Protein AF-E7MPK2-F1 (afdb_monomer_lite)

Organism: NCBI:txid706433

Structure (mmCIF, N/CA/C/O backbone):
data_AF-E7MPK2-F1
#
_entry.id   AF-E7MPK2-F1
#
loop_
_atom_site.group_PDB
_atom_site.id
_atom_site.type_symbol
_atom_site.label_atom_id
_atom_site.label_alt_id
_atom_site.label_comp_id
_atom_site.label_asym_id
_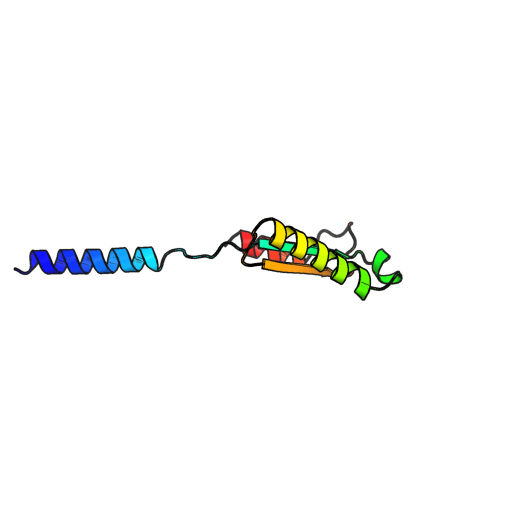atom_site.label_entity_id
_atom_site.label_seq_id
_atom_site.pdbx_PDB_ins_code
_atom_site.Cartn_x
_atom_site.Cartn_y
_atom_site.Cartn_z
_atom_site.occupancy
_atom_site.B_iso_or_equiv
_atom_site.auth_seq_id
_atom_site.auth_comp_id
_atom_site.auth_asym_id
_atom_site.auth_atom_id
_atom_site.pdbx_PDB_model_num
ATOM 1 N N . MET A 1 1 ? -48.457 -20.931 29.773 1.00 52.72 1 MET A N 1
ATOM 2 C CA . MET A 1 1 ? -47.020 -20.700 30.061 1.00 52.72 1 MET A CA 1
ATOM 3 C C . MET A 1 1 ? -46.063 -21.041 28.906 1.00 52.72 1 MET A C 1
ATOM 5 O O . MET A 1 1 ? -44.899 -20.698 29.015 1.00 52.72 1 MET A O 1
ATOM 9 N N . LYS A 1 2 ? -46.503 -21.636 27.778 1.00 50.03 2 LYS A N 1
ATOM 10 C CA . LYS A 1 2 ? -45.608 -21.949 26.639 1.00 50.03 2 LYS A CA 1
ATOM 11 C C . LYS A 1 2 ? -45.349 -20.779 25.663 1.00 50.03 2 LYS A C 1
ATOM 13 O O . LYS A 1 2 ? -44.384 -20.838 24.920 1.00 50.03 2 LYS A O 1
ATOM 18 N N . ASN A 1 3 ? -46.155 -19.710 25.696 1.00 43.97 3 ASN A N 1
ATOM 19 C CA . ASN A 1 3 ? -46.051 -18.589 24.741 1.00 43.97 3 ASN A CA 1
ATOM 20 C C . ASN A 1 3 ? -44.969 -17.546 25.081 1.00 43.97 3 ASN A C 1
ATOM 22 O O . ASN A 1 3 ? -44.511 -16.840 24.196 1.00 43.97 3 ASN A O 1
ATOM 26 N N . VAL A 1 4 ? -44.549 -17.442 26.347 1.00 52.47 4 VAL A N 1
ATOM 27 C CA . VAL A 1 4 ? -43.531 -16.455 26.765 1.00 52.47 4 VAL A CA 1
ATOM 28 C C . VAL A 1 4 ? -42.114 -16.982 26.507 1.00 52.47 4 VAL A C 1
ATOM 30 O O . VAL A 1 4 ? -41.253 -16.235 26.061 1.00 52.47 4 VAL A O 1
ATOM 33 N N . LEU A 1 5 ? -41.902 -18.289 26.707 1.00 54.28 5 LEU A N 1
ATOM 34 C CA . LEU A 1 5 ? -40.612 -18.960 26.503 1.00 54.28 5 LEU A CA 1
ATOM 35 C C . LEU A 1 5 ? -40.241 -19.109 25.020 1.00 54.28 5 LEU A C 1
ATOM 37 O O . LEU A 1 5 ?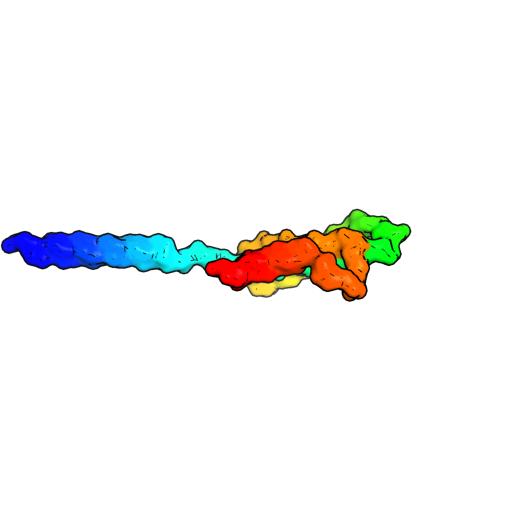 -39.071 -19.024 24.672 1.00 54.28 5 LEU A O 1
ATOM 41 N N . LEU A 1 6 ? -41.228 -19.303 24.136 1.00 55.22 6 LEU A N 1
ATOM 42 C CA . LEU A 1 6 ? -40.994 -19.319 22.687 1.00 55.22 6 LEU A CA 1
ATOM 43 C C . LEU A 1 6 ? -40.617 -17.929 22.160 1.00 55.22 6 LEU A C 1
ATOM 45 O O . LEU A 1 6 ? -39.730 -17.829 21.319 1.00 55.22 6 LEU A O 1
ATOM 49 N N . ASN A 1 7 ? -41.227 -16.865 22.697 1.00 51.56 7 ASN A N 1
ATOM 50 C CA . ASN A 1 7 ? -40.844 -15.496 22.353 1.00 51.56 7 ASN A CA 1
ATOM 51 C C . ASN A 1 7 ? -39.439 -15.149 22.860 1.00 51.56 7 ASN A C 1
ATOM 53 O O . ASN A 1 7 ? -38.684 -14.549 22.107 1.00 51.56 7 ASN A O 1
ATOM 57 N N . SER A 1 8 ? -39.057 -15.540 24.083 1.00 53.84 8 SER A N 1
ATOM 58 C CA . SER A 1 8 ? -37.700 -15.258 24.576 1.00 53.84 8 SER A CA 1
ATOM 59 C C . SER A 1 8 ? -36.634 -16.043 23.806 1.00 53.84 8 SER A C 1
ATOM 61 O O . SER A 1 8 ? -35.623 -15.469 23.427 1.00 53.84 8 SER A O 1
ATOM 63 N N . PHE A 1 9 ? -36.887 -17.320 23.491 1.00 62.41 9 PHE A N 1
ATOM 64 C CA . PHE A 1 9 ? -35.965 -18.145 22.704 1.00 62.41 9 PHE A CA 1
ATOM 65 C C . PHE A 1 9 ? -35.772 -17.606 21.275 1.00 62.41 9 PHE A C 1
ATOM 67 O O . PHE A 1 9 ? -34.653 -17.564 20.771 1.00 62.41 9 PHE A O 1
ATOM 74 N N . PHE A 1 10 ? -36.853 -17.142 20.637 1.00 60.12 10 PHE A N 1
ATOM 75 C CA . PHE A 1 10 ? -36.799 -16.537 19.303 1.00 60.12 10 PHE A CA 1
ATOM 76 C C . PHE A 1 10 ? -36.065 -15.185 19.299 1.00 60.12 10 PHE A C 1
ATOM 78 O O . PHE A 1 10 ? -35.318 -14.905 18.365 1.00 60.12 10 PHE A O 1
ATOM 85 N N . ILE A 1 11 ? -36.228 -14.373 20.353 1.00 61.03 11 ILE A N 1
ATOM 86 C CA . ILE A 1 11 ? -35.507 -13.099 20.524 1.00 61.03 11 ILE A CA 1
ATOM 87 C C . ILE A 1 11 ? -34.007 -13.346 20.752 1.00 61.03 11 ILE A C 1
ATOM 89 O O . ILE A 1 11 ? -33.189 -12.725 20.082 1.00 61.03 11 ILE A O 1
ATOM 93 N N . GLU A 1 12 ? -33.628 -14.304 21.604 1.00 65.31 12 GLU A N 1
ATOM 94 C CA . GLU A 1 12 ? -32.217 -14.640 21.858 1.00 65.31 12 GLU A CA 1
ATOM 95 C C . GLU A 1 12 ? -31.503 -15.226 20.626 1.00 65.31 12 GLU A C 1
ATOM 97 O O . GLU A 1 12 ? -30.322 -14.964 20.395 1.00 65.31 12 GLU A O 1
ATOM 102 N N . GLU A 1 13 ? -32.186 -16.032 19.805 1.00 66.62 13 GLU A N 1
ATOM 103 C CA . GLU A 1 13 ? -31.627 -16.502 18.530 1.00 66.62 13 GLU A CA 1
ATOM 104 C C . GLU A 1 13 ? -31.515 -15.392 17.481 1.00 66.62 13 GLU A C 1
ATOM 106 O O . GLU A 1 13 ? -30.582 -15.418 16.677 1.00 66.62 13 GLU A O 1
ATOM 111 N N . PHE A 1 14 ? -32.437 -14.427 17.481 1.00 66.62 14 PHE A N 1
ATOM 112 C CA . PHE A 1 14 ? -32.388 -13.271 16.591 1.00 66.62 14 PHE A CA 1
ATOM 113 C C . PHE A 1 14 ? -31.239 -12.323 16.967 1.00 66.62 14 PHE A C 1
ATOM 115 O O . PHE A 1 14 ? -30.431 -11.993 16.101 1.00 66.62 14 PHE A O 1
ATOM 122 N N . GLU A 1 15 ? -31.080 -11.989 18.253 1.00 62.47 15 GLU A N 1
ATOM 123 C CA . GLU A 1 15 ? -29.955 -11.182 18.749 1.00 62.47 15 GLU A CA 1
ATOM 124 C C . GLU A 1 15 ? -28.606 -11.882 18.530 1.00 62.47 15 GLU A C 1
ATOM 126 O O . GLU A 1 15 ? -27.658 -11.261 18.053 1.00 62.47 15 GLU A O 1
ATOM 131 N N . ARG A 1 16 ? -28.506 -13.199 18.777 1.00 62.88 16 ARG A N 1
ATOM 132 C CA . ARG A 1 16 ? -27.281 -13.953 18.451 1.00 62.88 16 ARG A CA 1
ATOM 133 C C . ARG A 1 16 ? -26.970 -13.941 16.958 1.00 62.88 16 ARG A C 1
ATOM 135 O O . ARG A 1 16 ? -25.799 -13.903 16.597 1.00 62.88 16 ARG A O 1
ATOM 142 N N . LYS A 1 17 ? -27.979 -13.974 16.083 1.00 55.97 17 LYS A N 1
ATOM 143 C CA . LYS A 1 17 ? -27.765 -13.870 14.633 1.00 55.97 17 LYS A CA 1
ATOM 144 C C . LYS A 1 17 ? -27.343 -12.462 14.216 1.00 55.97 17 LYS A C 1
ATOM 146 O O . LYS A 1 17 ? -26.464 -12.373 13.373 1.00 55.97 17 LYS A O 1
ATOM 151 N N . GLU A 1 18 ? -27.870 -11.393 14.818 1.00 55.00 18 GLU A N 1
ATOM 152 C CA . GLU A 1 18 ? -27.365 -10.028 14.585 1.00 55.00 18 GLU A CA 1
ATOM 153 C C . GLU A 1 18 ? -25.913 -9.852 15.053 1.00 55.00 18 GLU A C 1
ATOM 155 O O . GLU A 1 18 ? -25.112 -9.294 14.315 1.00 55.00 18 GLU A O 1
ATOM 160 N N . VAL A 1 19 ? -25.529 -10.398 16.213 1.00 57.16 19 VAL A N 1
ATOM 161 C CA . VAL A 1 19 ? -24.142 -10.325 16.722 1.00 57.16 19 VAL A CA 1
ATOM 162 C C . VAL A 1 19 ? -23.154 -11.102 15.838 1.00 57.16 19 VAL A C 1
ATOM 164 O O . VAL A 1 19 ? -22.006 -10.693 15.677 1.00 57.16 19 VAL A O 1
ATOM 167 N N . ILE A 1 20 ? -23.588 -12.213 15.236 1.00 58.62 20 ILE A N 1
ATOM 168 C CA . ILE A 1 20 ? -22.778 -13.005 14.290 1.00 58.62 20 ILE A CA 1
ATOM 169 C C . ILE A 1 20 ? -22.718 -12.325 12.905 1.00 58.62 20 ILE A C 1
ATOM 171 O O . ILE A 1 20 ? -21.794 -12.566 12.128 1.00 58.62 20 ILE A O 1
ATOM 175 N N . VAL A 1 21 ? -23.665 -11.437 12.590 1.00 53.62 21 VAL A N 1
ATOM 176 C CA . VAL A 1 21 ? -23.719 -10.688 11.332 1.00 53.62 21 VAL A CA 1
ATOM 177 C C . VAL A 1 21 ? -23.014 -9.334 11.518 1.00 53.62 21 VAL A C 1
ATOM 179 O O . VAL A 1 21 ? -23.636 -8.334 11.850 1.00 53.62 21 VAL A O 1
ATOM 182 N N . ARG A 1 22 ? -21.720 -9.301 11.156 1.00 48.59 22 ARG A N 1
ATOM 183 C CA . ARG A 1 22 ? -20.914 -8.112 10.769 1.00 48.59 22 ARG A CA 1
ATOM 184 C C . ARG A 1 22 ? -20.094 -7.393 11.847 1.00 48.59 22 ARG A C 1
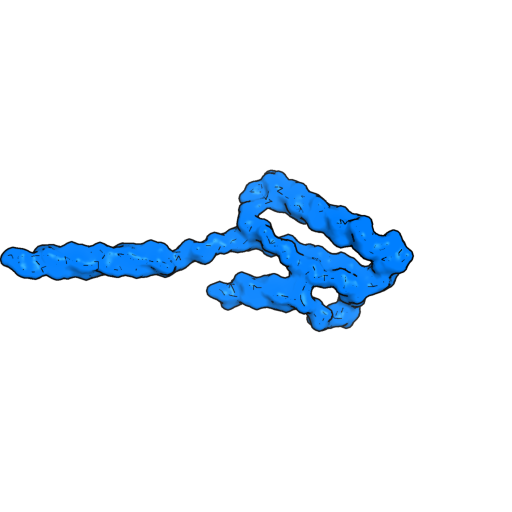ATOM 186 O O . ARG A 1 22 ? -20.198 -6.179 11.992 1.00 48.59 22 ARG A O 1
ATOM 193 N N . ASN A 1 23 ? -19.120 -8.080 12.433 1.00 50.53 23 ASN A N 1
ATOM 194 C CA . ASN A 1 23 ? -17.856 -7.405 12.750 1.00 50.53 23 ASN A CA 1
ATOM 195 C C . ASN A 1 23 ? -16.803 -7.790 11.703 1.00 50.53 23 ASN A C 1
ATOM 197 O O . ASN A 1 23 ? -15.850 -8.504 11.993 1.00 50.53 23 ASN A O 1
ATOM 201 N N . TYR A 1 24 ? -17.012 -7.358 10.455 1.00 60.41 24 TYR A N 1
ATOM 202 C CA . TYR A 1 24 ? -15.886 -7.222 9.534 1.00 60.41 24 TYR A CA 1
ATOM 203 C C . TYR A 1 24 ? -15.121 -6.002 10.028 1.00 60.41 24 TYR A C 1
ATOM 205 O O . TYR A 1 24 ? -15.534 -4.866 9.778 1.00 60.41 24 TYR A O 1
ATOM 213 N N . GLU A 1 25 ? -14.085 -6.224 10.835 1.00 69.50 25 GLU A N 1
ATOM 214 C CA . GLU A 1 25 ? -13.220 -5.127 11.246 1.00 69.50 25 GLU A CA 1
ATOM 215 C C . GLU A 1 25 ? -12.688 -4.457 9.985 1.00 69.50 25 GLU A C 1
ATOM 217 O O . GLU A 1 25 ? -12.049 -5.093 9.146 1.00 69.50 25 GLU A O 1
ATOM 222 N N . LYS A 1 26 ? -13.008 -3.170 9.822 1.00 78.56 26 LYS A N 1
ATOM 223 C CA . LYS A 1 26 ? -12.535 -2.393 8.680 1.00 78.56 26 LYS A CA 1
ATOM 224 C C . LYS A 1 26 ? -11.013 -2.433 8.682 1.00 78.56 26 LYS A C 1
ATOM 226 O O . LYS A 1 26 ? -10.400 -2.167 9.714 1.00 78.56 26 LYS A O 1
ATOM 231 N N . ILE A 1 27 ? -10.427 -2.775 7.543 1.00 88.44 27 ILE A N 1
ATOM 232 C CA . ILE A 1 27 ? -8.977 -2.775 7.365 1.00 88.44 27 ILE A CA 1
ATOM 233 C C . ILE A 1 27 ? -8.509 -1.387 6.922 1.00 88.44 27 ILE A C 1
ATOM 235 O O . ILE A 1 27 ? -9.213 -0.678 6.197 1.00 88.44 27 ILE A O 1
ATOM 239 N N . THR A 1 28 ? -7.294 -1.021 7.309 1.00 92.12 28 THR A N 1
ATOM 240 C CA . THR A 1 28 ? -6.552 0.086 6.706 1.00 92.12 28 THR A CA 1
ATOM 241 C C . THR A 1 28 ? -5.593 -0.497 5.677 1.00 92.12 28 THR A C 1
ATOM 243 O O . THR A 1 28 ? -4.555 -1.054 6.028 1.00 92.12 28 THR A O 1
ATOM 246 N N . ALA A 1 29 ? -5.932 -0.381 4.396 1.00 93.94 29 ALA A N 1
ATOM 247 C CA . ALA A 1 29 ? -5.057 -0.828 3.319 1.00 93.94 29 ALA A CA 1
ATOM 248 C C . ALA A 1 29 ? -3.938 0.193 3.062 1.00 93.94 29 ALA A C 1
ATOM 250 O O . ALA A 1 29 ? -4.206 1.354 2.745 1.00 93.94 29 ALA A O 1
ATOM 251 N N . LEU A 1 30 ? -2.688 -0.248 3.170 1.00 95.44 30 LEU A N 1
ATOM 252 C CA . LEU A 1 30 ? -1.501 0.503 2.774 1.00 95.44 30 LEU A CA 1
ATOM 253 C C . LEU A 1 30 ? -0.950 -0.130 1.499 1.00 95.44 30 LEU A C 1
ATOM 255 O O . LEU A 1 30 ? -0.677 -1.326 1.473 1.00 95.44 30 LEU A O 1
ATOM 259 N N . TYR A 1 31 ? -0.845 0.653 0.430 1.00 94.50 31 TYR A N 1
ATOM 260 C CA . TYR A 1 31 ? -0.391 0.162 -0.867 1.00 94.50 31 TYR A CA 1
ATOM 261 C C . TYR A 1 31 ? 0.948 0.794 -1.244 1.00 94.50 31 TYR A C 1
ATOM 263 O O . TYR A 1 31 ? 1.058 2.017 -1.355 1.00 94.50 31 TYR A O 1
ATOM 271 N N . GLU A 1 32 ? 1.955 -0.046 -1.471 1.00 93.00 32 GLU A N 1
ATOM 272 C CA . GLU A 1 32 ? 3.288 0.347 -1.919 1.00 93.00 32 GLU A CA 1
ATOM 273 C C . GLU A 1 32 ? 3.560 -0.151 -3.332 1.00 93.00 32 GLU A C 1
ATOM 275 O O . GLU A 1 32 ? 3.152 -1.247 -3.719 1.00 93.00 32 GLU A O 1
ATOM 280 N N . ARG A 1 33 ? 4.323 0.632 -4.096 1.00 90.88 33 ARG A N 1
ATOM 281 C CA . ARG A 1 33 ? 4.787 0.206 -5.413 1.00 90.88 33 ARG A CA 1
ATOM 282 C C . ARG A 1 33 ? 6.189 0.717 -5.675 1.00 90.88 33 ARG A C 1
ATOM 284 O O . ARG A 1 33 ? 6.449 1.915 -5.547 1.00 90.88 33 ARG A O 1
ATOM 291 N N . LEU A 1 34 ? 7.058 -0.166 -6.142 1.00 87.25 34 LEU A N 1
ATOM 292 C CA . LEU A 1 34 ? 8.349 0.202 -6.704 1.00 87.25 34 LEU A CA 1
ATOM 293 C C . LEU A 1 34 ? 8.327 -0.068 -8.200 1.00 87.25 34 LEU A C 1
ATOM 295 O O . LEU A 1 34 ? 7.803 -1.083 -8.655 1.00 87.25 34 LEU A O 1
ATOM 299 N N . SER A 1 35 ? 8.824 0.885 -8.986 1.00 82.19 35 SER A N 1
ATOM 300 C CA . SER A 1 35 ? 8.950 0.656 -10.417 1.00 82.19 35 SER A CA 1
ATOM 301 C C . SER A 1 35 ? 10.209 -0.152 -10.706 1.00 82.19 35 SER A C 1
ATOM 303 O O . SER A 1 35 ? 11.224 0.014 -10.035 1.00 82.19 35 SER A O 1
ATOM 305 N N . ARG A 1 36 ? 10.159 -0.977 -11.753 1.00 75.25 36 ARG A N 1
ATOM 306 C CA . ARG A 1 36 ? 11.318 -1.726 -12.257 1.00 75.25 36 ARG A CA 1
ATOM 307 C C . ARG A 1 36 ? 12.553 -0.851 -12.497 1.00 75.25 36 ARG A C 1
ATOM 309 O O . ARG A 1 36 ? 13.677 -1.280 -12.277 1.00 75.25 36 ARG A O 1
ATOM 316 N N . ASP A 1 37 ? 12.347 0.380 -12.961 1.00 72.31 37 ASP A N 1
ATOM 317 C CA . ASP A 1 37 ? 13.450 1.296 -13.265 1.00 72.31 37 ASP A CA 1
ATOM 318 C C . ASP A 1 37 ? 14.146 1.788 -11.980 1.00 72.31 37 ASP A C 1
ATOM 320 O O . ASP A 1 37 ? 15.341 2.089 -11.998 1.00 72.31 37 ASP A O 1
ATOM 324 N N . ASP A 1 38 ? 13.424 1.801 -10.855 1.00 67.69 38 ASP A N 1
ATOM 325 C CA . ASP A 1 38 ? 13.937 2.181 -9.536 1.00 67.69 38 ASP A CA 1
ATOM 326 C C . ASP A 1 38 ? 14.631 1.013 -8.804 1.00 67.69 38 ASP A C 1
ATOM 328 O O . ASP A 1 38 ? 15.450 1.256 -7.915 1.00 67.69 38 ASP A O 1
ATOM 332 N N . GLU A 1 39 ? 14.379 -0.248 -9.190 1.00 62.38 39 GLU A N 1
ATOM 333 C CA . GLU A 1 39 ? 15.072 -1.432 -8.637 1.00 62.38 39 GLU A CA 1
ATOM 334 C C . GLU A 1 39 ? 16.589 -1.365 -8.861 1.00 62.38 39 GLU A C 1
ATOM 336 O O . GLU A 1 39 ? 17.372 -1.826 -8.028 1.00 62.38 39 GLU A O 1
ATOM 341 N N . LEU A 1 40 ? 17.022 -0.728 -9.957 1.00 61.69 40 LEU A N 1
ATOM 342 C CA . LEU A 1 40 ? 18.435 -0.548 -10.307 1.00 61.69 40 LEU A CA 1
ATOM 343 C C . LEU A 1 40 ? 19.202 0.318 -9.292 1.00 61.69 40 LEU A C 1
ATOM 345 O O . LEU A 1 40 ? 20.431 0.259 -9.254 1.00 61.69 40 LEU A O 1
ATOM 349 N N . GLN A 1 41 ? 18.501 1.098 -8.458 1.00 61.97 41 GLN A N 1
ATOM 350 C CA . GLN A 1 41 ? 19.090 1.843 -7.337 1.00 61.97 41 GLN A CA 1
ATOM 351 C C . GLN A 1 41 ? 19.024 1.084 -5.995 1.00 61.97 41 GLN A C 1
ATOM 353 O O . GLN A 1 41 ? 19.509 1.589 -4.980 1.00 61.97 41 GLN A O 1
ATOM 358 N N . GLY A 1 42 ? 18.503 -0.149 -6.000 1.00 58.53 42 GLY A N 1
ATOM 359 C CA . GLY A 1 42 ? 18.399 -1.057 -4.859 1.00 58.53 42 GLY A CA 1
ATOM 360 C C . GLY A 1 42 ? 16.958 -1.222 -4.368 1.00 58.53 42 GLY A C 1
ATOM 361 O O . GLY A 1 42 ? 16.432 -0.340 -3.687 1.00 58.53 42 GLY A O 1
ATOM 362 N N . GLU A 1 43 ? 16.363 -2.389 -4.648 1.00 53.00 43 GLU A N 1
ATOM 363 C CA . GLU A 1 43 ? 15.011 -2.822 -4.226 1.00 53.00 43 GLU A CA 1
ATOM 364 C C . GLU A 1 43 ? 14.714 -2.517 -2.745 1.00 53.00 43 GLU A C 1
ATOM 366 O O . GLU A 1 43 ? 13.680 -1.950 -2.378 1.00 53.00 43 GLU A O 1
ATOM 371 N N . SER A 1 44 ? 15.672 -2.835 -1.874 1.00 53.97 44 SER A N 1
ATOM 372 C CA . SER A 1 44 ? 15.451 -2.897 -0.430 1.00 53.97 44 SER A CA 1
ATOM 373 C C . SER A 1 44 ? 15.277 -1.543 0.261 1.00 53.97 44 SER A C 1
ATOM 375 O O . SER A 1 44 ? 14.717 -1.500 1.355 1.00 53.97 44 SER A O 1
ATOM 377 N N . ASN A 1 45 ? 15.733 -0.431 -0.325 1.00 65.25 45 ASN A N 1
ATOM 378 C CA . ASN A 1 45 ? 15.635 0.876 0.340 1.00 65.25 45 ASN A CA 1
ATOM 379 C C . ASN A 1 45 ? 14.300 1.571 0.064 1.00 65.25 45 ASN A C 1
ATOM 381 O O . ASN A 1 45 ? 13.759 2.249 0.940 1.00 65.25 45 ASN A O 1
ATOM 385 N N . SER A 1 46 ? 13.744 1.389 -1.131 1.00 81.12 46 SER A N 1
ATOM 386 C CA . SER A 1 46 ? 12.605 2.182 -1.590 1.00 81.12 46 SER A CA 1
ATOM 387 C C . SER A 1 46 ? 11.263 1.640 -1.088 1.00 81.12 46 SER A C 1
ATOM 389 O O . SER A 1 46 ? 10.462 2.428 -0.588 1.00 81.12 46 SER A O 1
ATOM 391 N N . ILE A 1 47 ? 11.020 0.320 -1.126 1.00 87.00 47 ILE A N 1
ATOM 392 C CA . ILE A 1 47 ? 9.784 -0.278 -0.573 1.00 87.00 47 ILE A CA 1
ATOM 393 C C . ILE A 1 47 ? 9.743 -0.175 0.953 1.00 87.00 47 ILE A C 1
ATOM 395 O O . ILE A 1 47 ? 8.726 0.215 1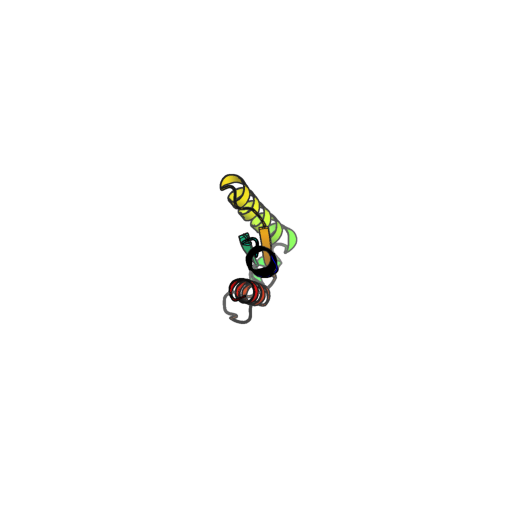.523 1.00 87.00 47 ILE A O 1
ATOM 399 N N . VAL A 1 48 ? 10.851 -0.486 1.631 1.00 87.94 48 VAL A N 1
ATOM 400 C CA . VAL A 1 48 ? 10.915 -0.441 3.101 1.00 87.94 48 VAL A CA 1
ATOM 401 C C . VAL A 1 48 ? 10.661 0.976 3.615 1.00 87.94 48 VAL A C 1
ATOM 403 O O . VAL A 1 48 ? 9.915 1.165 4.578 1.00 87.94 48 VAL A O 1
ATOM 406 N N . ASN A 1 49 ? 11.221 1.990 2.950 1.00 89.06 49 ASN A N 1
ATOM 407 C CA . ASN A 1 49 ? 10.971 3.380 3.314 1.00 89.06 49 ASN A CA 1
ATOM 408 C C . ASN A 1 49 ? 9.514 3.801 3.049 1.00 89.06 49 ASN A C 1
ATOM 410 O O . ASN A 1 49 ? 8.932 4.506 3.872 1.00 89.06 49 ASN A O 1
ATOM 414 N N . GLN A 1 50 ? 8.900 3.342 1.952 1.00 91.06 50 GLN A N 1
ATOM 415 C CA . GLN A 1 50 ? 7.478 3.588 1.675 1.00 91.06 50 GLN A CA 1
ATOM 416 C C . GLN A 1 50 ? 6.573 3.005 2.766 1.00 91.06 50 GLN A C 1
ATOM 418 O O . GLN A 1 50 ? 5.745 3.736 3.310 1.00 91.06 50 GLN A O 1
ATOM 423 N N . LYS A 1 51 ? 6.787 1.736 3.146 1.00 93.81 51 LYS A N 1
ATOM 424 C CA . LYS A 1 51 ? 6.041 1.083 4.237 1.00 93.81 51 LYS A CA 1
ATOM 425 C C . LYS A 1 51 ? 6.125 1.892 5.519 1.00 93.81 51 LYS A C 1
ATOM 427 O O . LYS A 1 51 ? 5.103 2.228 6.106 1.00 93.81 51 LYS A O 1
ATOM 432 N N . LYS A 1 52 ? 7.337 2.306 5.893 1.00 93.81 52 LYS A N 1
ATOM 433 C CA . LYS A 1 52 ? 7.562 3.116 7.090 1.00 93.81 52 LYS A CA 1
ATOM 434 C C . LYS A 1 52 ? 6.800 4.445 7.054 1.00 93.81 52 LYS A C 1
ATOM 436 O O . LYS A 1 52 ? 6.181 4.811 8.047 1.00 93.81 52 LYS A O 1
ATOM 441 N N . ILE A 1 53 ? 6.822 5.164 5.929 1.00 95.00 53 ILE A N 1
ATOM 442 C CA . ILE A 1 53 ? 6.091 6.436 5.787 1.00 95.00 53 ILE A CA 1
ATOM 443 C C . ILE A 1 53 ? 4.581 6.217 5.951 1.00 95.00 53 ILE A C 1
ATOM 445 O O . ILE A 1 53 ? 3.917 6.994 6.643 1.00 95.00 53 ILE A O 1
ATOM 449 N N . LEU A 1 54 ? 4.042 5.161 5.338 1.00 96.38 54 LEU A N 1
ATOM 450 C CA . LEU A 1 54 ? 2.619 4.833 5.401 1.00 96.38 54 LEU A CA 1
ATOM 451 C C . LEU A 1 54 ? 2.194 4.386 6.805 1.00 96.38 54 LEU A C 1
ATOM 453 O O . LEU A 1 54 ? 1.188 4.873 7.317 1.00 96.38 54 LEU A O 1
ATOM 457 N N . GLU A 1 55 ? 2.983 3.541 7.467 1.00 95.81 55 GLU A N 1
ATOM 458 C CA . GLU A 1 55 ? 2.751 3.126 8.855 1.00 95.81 55 GLU A CA 1
ATOM 459 C C . GLU A 1 55 ? 2.813 4.314 9.823 1.00 95.81 55 GLU A C 1
ATOM 461 O O . GLU A 1 55 ? 1.954 4.459 10.694 1.00 95.81 55 GLU A O 1
ATOM 466 N N . GLU A 1 56 ? 3.802 5.202 9.673 1.00 96.75 56 GLU A N 1
ATOM 467 C CA . GLU A 1 56 ? 3.907 6.411 10.494 1.00 96.75 56 GLU A CA 1
ATOM 468 C C . GLU A 1 56 ? 2.685 7.315 10.318 1.00 96.75 56 GLU A C 1
ATOM 470 O O . GLU A 1 56 ? 2.187 7.880 11.296 1.00 96.75 56 GLU A O 1
ATOM 475 N N . TYR A 1 57 ? 2.192 7.454 9.087 1.00 97.12 57 TYR A N 1
ATOM 476 C CA . TYR A 1 57 ? 0.974 8.202 8.805 1.00 97.12 57 TYR A CA 1
ATOM 477 C C . TYR A 1 57 ? -0.254 7.535 9.432 1.00 97.12 57 TYR A C 1
ATOM 479 O O . TYR A 1 57 ? -1.021 8.206 10.125 1.00 97.12 57 TYR A O 1
ATOM 487 N N . ALA A 1 58 ? -0.422 6.226 9.247 1.00 95.69 58 ALA A N 1
ATOM 488 C CA . ALA A 1 58 ? -1.537 5.470 9.807 1.00 95.69 58 ALA A CA 1
ATOM 489 C C . ALA A 1 58 ? -1.573 5.580 11.336 1.00 95.69 58 ALA A C 1
ATOM 491 O O . ALA A 1 58 ? -2.594 5.952 11.917 1.00 95.69 58 ALA A O 1
ATOM 492 N N . LYS A 1 59 ? -0.417 5.404 11.984 1.00 94.75 59 LYS A N 1
ATOM 493 C CA . LYS A 1 59 ? -0.261 5.540 13.434 1.00 94.75 59 LYS A CA 1
ATOM 494 C C . LYS A 1 59 ? -0.613 6.940 13.939 1.00 94.75 59 LYS A C 1
ATOM 496 O O . LYS A 1 59 ? -1.293 7.062 14.954 1.00 94.75 59 LYS A O 1
ATOM 501 N N . LYS A 1 60 ? -0.165 7.998 13.251 1.00 96.75 60 LYS A N 1
ATOM 502 C CA . LYS A 1 60 ? -0.473 9.396 13.622 1.00 96.75 60 LYS A CA 1
ATOM 503 C C . LYS A 1 60 ? -1.965 9.720 13.531 1.00 96.75 60 LYS A C 1
ATOM 505 O O . LYS A 1 60 ? -2.421 10.614 14.234 1.00 96.75 60 LYS A O 1
ATOM 510 N N . ASN A 1 61 ? -2.700 9.015 12.674 1.00 96.38 61 ASN A N 1
ATOM 511 C CA . ASN A 1 61 ? -4.123 9.243 12.428 1.00 96.38 61 ASN A CA 1
ATOM 512 C C . ASN A 1 61 ? -5.028 8.190 13.086 1.00 96.38 61 ASN A C 1
ATOM 514 O O . ASN A 1 61 ? -6.222 8.174 12.805 1.00 96.38 61 ASN A O 1
ATOM 518 N N . HIS A 1 62 ? -4.483 7.329 13.955 1.00 94.00 62 HIS A N 1
ATOM 519 C CA . HIS A 1 62 ? -5.235 6.256 14.616 1.00 94.00 62 HIS A CA 1
ATOM 520 C C . HIS A 1 62 ? -5.955 5.321 13.626 1.00 94.00 62 HIS A C 1
ATOM 522 O O . HIS A 1 62 ? -7.070 4.871 13.876 1.00 94.00 62 HIS A O 1
ATOM 528 N N . LEU A 1 63 ? -5.319 5.050 12.482 1.00 92.44 63 LEU A N 1
ATOM 529 C CA . LEU A 1 63 ? -5.790 4.059 11.522 1.00 92.44 63 LEU A CA 1
ATOM 530 C C . LEU A 1 63 ? -5.295 2.676 11.960 1.00 92.44 63 LEU A C 1
ATOM 532 O O . LEU A 1 63 ? -4.091 2.414 11.980 1.00 92.44 63 LEU A O 1
ATOM 536 N N . GLU A 1 64 ? -6.229 1.817 12.353 1.00 87.94 64 GLU A N 1
ATOM 537 C CA . GLU A 1 64 ? -5.966 0.480 12.893 1.00 87.94 64 GLU A CA 1
ATOM 538 C C . GLU A 1 64 ? -6.184 -0.612 11.833 1.00 87.94 64 GLU A C 1
ATOM 540 O O . GLU A 1 64 ? -6.595 -0.324 10.706 1.00 87.94 64 GLU A O 1
ATOM 545 N N . ASN A 1 65 ? -5.890 -1.868 12.190 1.00 88.75 65 ASN A N 1
ATOM 546 C CA . ASN A 1 65 ? -6.072 -3.036 11.320 1.00 88.75 65 ASN A CA 1
ATOM 547 C C . ASN A 1 65 ? -5.363 -2.883 9.956 1.00 88.75 65 ASN A C 1
ATOM 549 O O . ASN A 1 65 ? -5.968 -2.959 8.885 1.00 88.75 65 ASN A O 1
ATOM 553 N N . ILE A 1 66 ? -4.067 -2.568 10.015 1.00 91.75 66 ILE A N 1
ATOM 554 C CA . ILE A 1 66 ? -3.236 -2.265 8.847 1.00 91.75 66 ILE A CA 1
ATOM 555 C C . ILE A 1 66 ? -2.923 -3.540 8.055 1.00 91.75 66 ILE A C 1
ATOM 557 O O . ILE A 1 66 ? -2.425 -4.516 8.615 1.00 91.75 66 ILE A O 1
ATOM 561 N N . ILE A 1 67 ? -3.133 -3.491 6.738 1.00 92.31 67 ILE A N 1
ATOM 562 C CA . ILE A 1 67 ? -2.721 -4.531 5.789 1.00 92.31 67 ILE A CA 1
ATOM 563 C C . ILE A 1 67 ? -1.916 -3.885 4.666 1.00 92.31 67 ILE A C 1
ATOM 565 O O . ILE A 1 67 ? -2.366 -2.922 4.048 1.00 92.31 67 ILE A O 1
ATOM 569 N N . HIS A 1 68 ? -0.738 -4.440 4.392 1.00 93.56 68 HIS A N 1
ATOM 570 C CA . HIS A 1 68 ? 0.130 -3.985 3.312 1.00 93.56 68 HIS A CA 1
ATOM 571 C C . HIS A 1 68 ? -0.132 -4.746 2.015 1.00 93.56 68 HIS A C 1
ATOM 573 O O . HIS A 1 68 ? -0.234 -5.973 2.008 1.00 93.56 68 HIS A O 1
ATOM 579 N N . PHE A 1 69 ? -0.141 -4.008 0.913 1.00 93.81 69 PHE A N 1
ATOM 580 C CA . PHE A 1 69 ? -0.244 -4.510 -0.446 1.00 93.81 69 PHE A CA 1
ATOM 581 C C . PHE A 1 69 ? 0.922 -3.941 -1.243 1.00 93.81 69 PHE A C 1
ATOM 583 O O . PHE A 1 69 ? 1.024 -2.732 -1.417 1.00 93.81 69 PHE A O 1
ATOM 590 N N . THR A 1 70 ? 1.818 -4.797 -1.720 1.00 92.06 70 THR A N 1
ATOM 591 C CA . THR A 1 70 ? 3.066 -4.349 -2.342 1.00 92.06 70 THR A CA 1
ATOM 592 C C . THR A 1 70 ? 3.158 -4.854 -3.776 1.00 92.06 70 THR A C 1
ATOM 594 O O . THR A 1 70 ? 2.988 -6.046 -4.016 1.00 92.06 70 THR A O 1
ATOM 597 N N . ASP A 1 71 ? 3.479 -3.953 -4.699 1.00 90.25 71 ASP A N 1
ATOM 598 C CA . ASP A 1 71 ? 3.844 -4.266 -6.080 1.00 90.25 71 ASP A CA 1
ATOM 599 C C . ASP A 1 71 ? 5.305 -3.861 -6.333 1.00 90.25 71 ASP A C 1
ATOM 601 O O . ASP A 1 71 ? 5.613 -2.692 -6.579 1.00 90.25 71 ASP A O 1
ATOM 605 N N . ASP A 1 72 ? 6.213 -4.831 -6.237 1.00 86.25 72 ASP A N 1
ATOM 606 C CA . ASP A 1 72 ? 7.649 -4.636 -6.462 1.00 86.25 72 ASP A CA 1
ATOM 607 C C . ASP A 1 72 ? 8.018 -4.924 -7.924 1.00 86.25 72 ASP A C 1
ATOM 609 O O . ASP A 1 72 ? 7.485 -5.855 -8.532 1.00 86.25 72 ASP A O 1
ATOM 613 N N . GLY A 1 73 ? 8.867 -4.088 -8.517 1.00 83.06 73 GLY A N 1
ATOM 614 C CA . GLY A 1 73 ? 9.273 -4.229 -9.920 1.00 83.06 73 GLY A CA 1
ATOM 615 C C . GLY A 1 73 ? 8.198 -3.959 -10.970 1.00 83.06 73 GLY A C 1
ATOM 616 O O . GLY A 1 73 ? 8.393 -4.243 -12.157 1.00 83.06 73 GLY A O 1
ATOM 617 N N . ILE A 1 74 ? 7.055 -3.380 -10.593 1.00 79.44 74 ILE A N 1
ATOM 618 C CA . ILE A 1 74 ? 5.944 -3.169 -11.527 1.00 79.44 74 ILE A CA 1
ATOM 619 C C . ILE A 1 74 ? 6.008 -1.780 -12.151 1.00 79.44 74 ILE A C 1
ATOM 621 O O . ILE A 1 74 ? 5.874 -0.738 -11.496 1.00 79.44 74 ILE A O 1
ATOM 625 N N . SER A 1 75 ? 6.183 -1.768 -13.474 1.00 77.94 75 SER A N 1
ATOM 626 C CA . SER A 1 75 ? 6.187 -0.539 -14.265 1.00 77.94 75 SER A CA 1
ATOM 627 C C . SER A 1 75 ? 4.860 0.215 -14.138 1.00 77.94 75 SER A C 1
ATOM 629 O O . SER A 1 75 ? 3.778 -0.371 -14.153 1.00 77.94 75 SER A O 1
ATOM 631 N N . GLY A 1 76 ? 4.934 1.547 -14.081 1.00 74.31 76 GLY A N 1
ATOM 632 C CA . GLY A 1 76 ? 3.755 2.412 -14.004 1.00 74.31 76 GLY A CA 1
ATOM 633 C C . GLY A 1 76 ? 2.844 2.345 -15.237 1.00 74.31 76 GLY A C 1
ATOM 634 O O . GLY A 1 76 ? 1.696 2.778 -15.155 1.00 74.31 76 GLY A O 1
ATOM 635 N N . THR A 1 77 ? 3.326 1.788 -16.352 1.00 80.50 77 THR A N 1
ATOM 636 C CA . THR A 1 77 ? 2.554 1.599 -17.592 1.00 80.50 77 THR A CA 1
ATOM 637 C C . THR A 1 77 ? 1.775 0.284 -17.627 1.00 80.50 77 THR A C 1
ATOM 639 O O . THR A 1 77 ? 0.935 0.106 -18.507 1.00 80.50 77 THR A O 1
ATOM 642 N N . GLN A 1 78 ? 2.020 -0.628 -16.679 1.00 77.44 78 GLN A N 1
ATOM 643 C CA . GLN A 1 78 ? 1.275 -1.876 -16.560 1.00 77.44 78 GLN A CA 1
ATOM 644 C C . GLN A 1 78 ? 0.030 -1.683 -15.690 1.00 77.44 78 GLN A C 1
ATOM 646 O O . GLN A 1 78 ? 0.063 -1.034 -14.636 1.00 77.44 78 GLN A O 1
ATOM 651 N N . PHE A 1 79 ? -1.078 -2.249 -16.168 1.00 78.19 79 PHE A N 1
ATOM 652 C CA . PHE A 1 79 ? -2.356 -2.302 -15.456 1.00 78.19 79 PHE A CA 1
ATOM 653 C C . PHE A 1 79 ? -2.518 -3.592 -14.645 1.00 78.19 79 PHE A C 1
ATOM 655 O O . PHE A 1 79 ? -3.338 -3.619 -13.732 1.00 78.19 79 PHE A O 1
ATOM 662 N N . ASP A 1 80 ? -1.733 -4.629 -14.955 1.00 81.12 80 ASP A N 1
ATOM 663 C CA . ASP A 1 80 ? -1.661 -5.844 -14.148 1.00 81.12 80 ASP A CA 1
ATOM 664 C C . ASP A 1 80 ? -0.790 -5.571 -12.918 1.00 81.12 80 ASP A C 1
ATOM 666 O O . ASP A 1 80 ? 0.419 -5.357 -13.018 1.00 81.12 80 ASP A O 1
ATOM 670 N N . ARG A 1 81 ? -1.457 -5.438 -11.775 1.00 88.69 81 ARG A N 1
ATOM 671 C CA . ARG A 1 81 ? -0.891 -4.993 -10.501 1.00 88.69 81 ARG A CA 1
ATOM 672 C C . ARG A 1 81 ? -1.435 -5.912 -9.412 1.00 88.69 81 ARG A C 1
ATOM 674 O O . ARG A 1 81 ? -2.502 -5.620 -8.871 1.00 88.69 81 ARG A O 1
ATOM 681 N N . PRO A 1 82 ? -0.810 -7.072 -9.165 1.00 90.00 82 PRO A N 1
ATOM 682 C CA . PRO A 1 82 ? -1.351 -8.101 -8.289 1.00 90.00 82 PRO A CA 1
ATOM 683 C C . PRO A 1 82 ? -1.588 -7.597 -6.862 1.00 90.00 82 PRO A C 1
ATOM 685 O O . PRO A 1 82 ? -2.622 -7.926 -6.283 1.00 90.00 82 PRO A O 1
ATOM 688 N N . GLY A 1 83 ? -0.706 -6.757 -6.314 1.00 90.62 83 GLY A N 1
ATOM 689 C CA . GLY A 1 83 ? -0.890 -6.113 -5.016 1.00 90.62 83 GLY A CA 1
ATOM 690 C C . GLY A 1 83 ? -2.108 -5.191 -5.008 1.00 90.62 83 GLY A C 1
ATOM 691 O O . GLY A 1 83 ? -2.952 -5.280 -4.115 1.00 90.62 83 GLY A O 1
ATOM 692 N N . PHE A 1 84 ? -2.264 -4.365 -6.044 1.00 90.81 84 PHE A N 1
ATOM 693 C CA . PHE 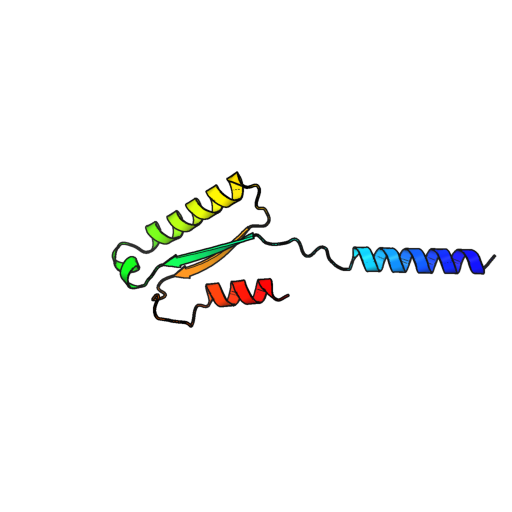A 1 84 ? -3.446 -3.512 -6.195 1.00 90.81 84 PHE A CA 1
ATOM 694 C C . PHE A 1 84 ? -4.741 -4.321 -6.370 1.00 90.81 84 PHE A C 1
ATOM 696 O O . PHE A 1 84 ? -5.756 -4.010 -5.752 1.00 90.81 84 PHE A O 1
ATOM 703 N N . ILE A 1 85 ? -4.723 -5.376 -7.185 1.00 91.12 85 ILE A N 1
ATOM 704 C CA . ILE A 1 85 ? -5.882 -6.247 -7.417 1.00 91.12 85 ILE A CA 1
ATOM 705 C C . ILE A 1 85 ? -6.274 -6.962 -6.119 1.00 91.12 85 ILE A C 1
ATOM 707 O O . ILE A 1 85 ? -7.455 -7.000 -5.779 1.00 91.12 85 ILE A O 1
ATOM 711 N N . ALA A 1 86 ? -5.301 -7.473 -5.358 1.00 89.75 86 ALA A N 1
ATOM 712 C CA . ALA A 1 86 ? -5.541 -8.091 -4.057 1.00 89.75 86 ALA A CA 1
ATOM 713 C C . ALA A 1 86 ? -6.182 -7.107 -3.066 1.00 89.75 86 ALA A C 1
ATOM 715 O O . ALA A 1 86 ? -7.148 -7.464 -2.392 1.00 89.75 86 ALA A O 1
ATOM 716 N N . MET A 1 87 ? -5.707 -5.858 -3.036 1.00 91.19 87 MET A N 1
ATOM 717 C CA . MET A 1 87 ? -6.313 -4.792 -2.236 1.00 91.19 87 MET A CA 1
ATOM 718 C C . MET A 1 87 ? -7.771 -4.552 -2.634 1.00 91.19 87 MET A C 1
ATOM 720 O O . MET A 1 87 ? -8.649 -4.513 -1.777 1.00 91.19 87 MET A O 1
ATOM 724 N N . MET A 1 88 ? -8.044 -4.417 -3.933 1.00 89.12 88 MET A N 1
ATOM 725 C CA . MET A 1 88 ? -9.393 -4.144 -4.432 1.00 89.12 88 MET A CA 1
ATOM 726 C C . MET A 1 88 ? -10.360 -5.304 -4.185 1.00 89.12 88 MET A C 1
ATOM 728 O O . MET A 1 88 ? -11.530 -5.061 -3.902 1.00 89.12 88 MET A O 1
ATOM 732 N N . ASN A 1 89 ? -9.890 -6.550 -4.252 1.00 85.50 89 ASN A N 1
ATOM 733 C CA . ASN A 1 89 ? -10.710 -7.709 -3.907 1.00 85.50 89 ASN A CA 1
ATOM 734 C C . ASN A 1 89 ? -11.116 -7.678 -2.428 1.00 85.50 89 ASN A C 1
ATOM 736 O O . ASN A 1 89 ? -12.287 -7.873 -2.130 1.00 85.50 89 ASN A O 1
ATOM 740 N N . GLY A 1 90 ? -10.192 -7.333 -1.524 1.00 73.00 90 GLY A N 1
ATOM 741 C CA . GLY A 1 90 ? -10.488 -7.208 -0.092 1.00 73.00 90 GLY A CA 1
ATOM 742 C C . GLY A 1 90 ? -11.409 -6.037 0.282 1.00 73.00 90 GLY A C 1
ATOM 743 O O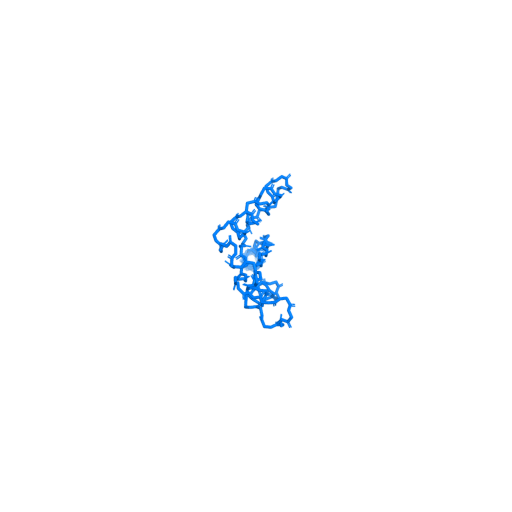 . GLY A 1 90 ? -11.975 -6.038 1.367 1.00 73.00 90 GLY A O 1
ATOM 744 N N . VAL A 1 91 ? -11.576 -5.039 -0.593 1.00 69.12 91 VAL A N 1
ATOM 745 C CA . VAL A 1 91 ? -12.512 -3.911 -0.396 1.00 69.12 91 VAL A CA 1
ATOM 746 C C . VAL A 1 91 ? -13.945 -4.257 -0.827 1.00 69.12 91 VAL A C 1
ATOM 748 O O . VAL A 1 91 ? -14.889 -3.610 -0.377 1.00 69.12 91 VAL A O 1
ATOM 751 N N . ASN A 1 92 ? -14.116 -5.245 -1.709 1.00 58.72 92 ASN A N 1
ATOM 752 C CA . ASN A 1 92 ? -15.405 -5.586 -2.322 1.00 58.72 92 ASN A CA 1
ATOM 753 C C . ASN A 1 92 ? -16.155 -6.737 -1.619 1.00 58.72 92 ASN A C 1
ATOM 755 O O . ASN A 1 92 ? -17.215 -7.138 -2.105 1.00 58.72 92 ASN A O 1
ATOM 759 N N . GLU A 1 93 ? -15.621 -7.258 -0.512 1.00 50.31 93 GLU A N 1
ATOM 760 C CA . GLU A 1 93 ? -16.252 -8.273 0.353 1.00 50.31 93 GLU A CA 1
ATOM 761 C C . GLU A 1 93 ? -16.906 -7.639 1.592 1.00 50.31 93 GLU A C 1
ATOM 763 O O . GLU A 1 93 ? -18.016 -8.095 1.959 1.00 50.31 93 GLU A O 1
#

InterPro domains:
  IPR006119 Resolvase, N-terminal catalytic domain [PF00239] (29-92)
  IPR036162 Resolvase-like, N-terminal catalytic domain superfamily [G3DSA:3.40.50.1390] (22-93)
  IPR036162 Resolvase-like, N-terminal catalytic domain superfamily [SSF53041] (28-91)

Sequence (93 aa):
MKNVLLNSFFIEEFERKEVIVRNYEKITALYERLSRDDELQGESNSIVNQKKILEEYAKKNHLENIIHFTDDGISGTQFDRPGFIAMMNGVNE

pLDDT: mean 76.78, std 16.18, range [43.97, 97.12]

Secondary structure (DSSP, 8-state):
-HHHHHHHHHHHHHHHHHHHS---PPPEEEEEE--HHHHTTTHHHHHHHHHHHHHHHHHHTT--SEEEEEE-S--TT----HHHHHHHHHH--

Radius of gyration: 22.31 Å; chains: 1; bounding box: 66×31×48 Å

Foldseek 3Di:
DVVVVVVVVVVVVVVVVVVVPDPPPDADEQEEEDALVCCVVPQPPRRVVSVVVRVVVCVVVVNDRYDYQYHYRHHPPDPPGPSVVVVVVVVVD